Protein AF-A0A1Q7XWY3-F1 (afdb_monomer_lite)

Foldseek 3Di:
DPPPPPPDPDPVVVVVQVVCCVVPNHPVPDDPVNVCVVCVVVVHHPLVVLVVVLVVLVVVQVVCVVVVHDRDPVSVVSNLQSPHPDPDDPVVVVVVVVVVVVVVVVVVVVVVVVVVVVPPPDPDPPVPVVPDPPDDPVVSVVVVVVSVVVVVVVVVPDDPPDD

pLDDT: mean 71.67, std 12.99, range [35.84, 89.81]

Secondary structure (DSSP, 8-state):
---SSSS-S-HHHHHHHHHHHHHH--TTS--HHHHHHHHHHTT--HHHHHHHHHHHHHHHHHHHHHTTPPPPHHHHHHHHHS-TT--S-HHHHHHHHHHHHHHHHHHHHHHHHHHHHHHSPP-----TTTT-TTS-HHHHHHHHHHHHHHHHHHHHSS-----

Sequence (163 aa):
MSEQKEKDLFPQNARLAQLSDSLYGSPSQLDAGEARELLRRAGIDPEDVKARLYRKFDALAKEYAAAGRPVPALLKQALSDLRPGVPGSPKERALVREARAVIRSVIDHAQRIQERLARLPRVTLATAYRNKKELSERDKKLLDDLAEDLLKRNNRSRPKDGR

Structure (mmCIF, N/CA/C/O backbone):
data_AF-A0A1Q7XWY3-F1
#
_entry.id   AF-A0A1Q7XWY3-F1
#
loop_
_atom_site.group_PDB
_atom_site.id
_atom_site.type_symbol
_atom_site.label_atom_id
_atom_site.label_alt_id
_atom_site.label_comp_id
_atom_site.label_asym_id
_atom_site.label_entity_id
_atom_site.label_seq_id
_atom_site.pdbx_PDB_ins_code
_atom_site.Cartn_x
_atom_site.Cartn_y
_atom_site.Cartn_z
_atom_site.occupancy
_atom_site.B_iso_or_equiv
_atom_site.auth_seq_id
_atom_site.auth_comp_id
_atom_site.auth_asym_id
_atom_site.auth_atom_id
_atom_site.pdbx_PDB_model_num
ATOM 1 N N . MET A 1 1 ? 4.659 30.265 -24.670 1.00 36.62 1 MET A N 1
ATOM 2 C CA . MET A 1 1 ? 3.526 29.921 -25.557 1.00 36.62 1 MET A CA 1
ATOM 3 C C . MET A 1 1 ? 3.856 28.632 -26.311 1.00 36.62 1 MET A C 1
ATOM 5 O O . MET A 1 1 ? 4.185 28.710 -27.486 1.00 36.62 1 MET A O 1
ATOM 9 N N . SER A 1 2 ? 3.841 27.462 -25.651 1.00 41.50 2 SER A N 1
ATOM 10 C CA . SER A 1 2 ? 4.256 26.198 -26.306 1.00 41.50 2 SER A CA 1
ATOM 11 C C . SER A 1 2 ? 3.538 24.928 -25.815 1.00 41.50 2 SER A C 1
ATOM 13 O O . SER A 1 2 ? 4.015 23.835 -26.088 1.00 41.50 2 SER A O 1
ATOM 15 N N . GLU A 1 3 ? 2.395 25.021 -25.128 1.00 43.06 3 GLU A N 1
ATOM 16 C CA . GLU A 1 3 ? 1.723 23.839 -24.539 1.00 43.06 3 GLU A CA 1
ATOM 17 C C . GLU A 1 3 ? 0.656 23.178 -25.434 1.00 43.06 3 GLU A C 1
ATOM 19 O O . GLU A 1 3 ? 0.007 22.219 -25.029 1.00 43.06 3 GLU A O 1
ATOM 24 N N . GLN A 1 4 ? 0.453 23.648 -26.666 1.00 41.84 4 GLN A N 1
ATOM 25 C CA . GLN A 1 4 ? -0.673 23.194 -27.500 1.00 41.84 4 GLN A CA 1
ATOM 26 C C . GLN A 1 4 ? -0.338 22.136 -28.561 1.00 41.84 4 GLN A C 1
ATOM 28 O O . GLN A 1 4 ? -1.233 21.741 -29.300 1.00 41.84 4 GLN A O 1
ATOM 33 N N . LYS A 1 5 ? 0.904 21.645 -28.665 1.00 40.91 5 LYS A N 1
ATOM 34 C CA . LYS A 1 5 ? 1.301 20.777 -29.795 1.00 40.91 5 LYS A CA 1
ATOM 35 C C . LYS A 1 5 ? 1.338 19.266 -29.543 1.00 40.91 5 LYS A C 1
ATOM 37 O O . LYS A 1 5 ? 1.639 18.537 -30.477 1.00 40.91 5 LYS A O 1
ATOM 42 N N . GLU A 1 6 ? 0.990 18.775 -28.355 1.00 46.09 6 GLU A N 1
ATOM 43 C CA . GLU A 1 6 ? 1.156 17.342 -28.031 1.00 46.09 6 GLU A CA 1
ATOM 44 C C . GLU A 1 6 ? -0.152 16.535 -27.914 1.00 46.09 6 GLU A C 1
ATOM 46 O O . GLU A 1 6 ? -0.120 15.369 -27.530 1.00 46.09 6 GLU A O 1
ATOM 51 N N . LYS A 1 7 ? -1.320 17.118 -28.234 1.00 45.56 7 LYS A N 1
ATOM 52 C CA . LYS A 1 7 ? -2.619 16.476 -27.941 1.00 45.56 7 LYS A CA 1
ATOM 53 C C . LYS A 1 7 ? -3.251 15.618 -29.040 1.00 45.56 7 LYS A C 1
ATOM 55 O O . LYS A 1 7 ? -4.143 14.845 -28.712 1.00 45.56 7 LYS A O 1
ATOM 60 N N . ASP A 1 8 ? -2.767 15.639 -30.277 1.00 49.06 8 ASP A N 1
ATOM 61 C CA . ASP A 1 8 ? -3.474 14.970 -31.382 1.00 49.06 8 ASP A CA 1
ATOM 62 C C . ASP A 1 8 ? -2.652 13.872 -32.055 1.00 49.06 8 ASP A C 1
ATOM 64 O O . ASP A 1 8 ? -2.354 13.938 -33.244 1.00 49.06 8 ASP A O 1
ATOM 68 N N . LEU A 1 9 ? -2.291 12.824 -31.309 1.00 48.19 9 LEU A N 1
ATOM 69 C CA . LEU A 1 9 ? -1.686 11.642 -31.935 1.00 48.19 9 LEU A CA 1
ATOM 70 C C . LEU A 1 9 ? -2.717 10.603 -32.400 1.00 48.19 9 LEU A C 1
ATOM 72 O O . LEU A 1 9 ? -2.411 9.862 -33.326 1.00 48.19 9 LEU A O 1
ATOM 76 N N . PHE A 1 10 ? -3.950 10.571 -31.864 1.00 50.19 10 PHE A N 1
ATOM 77 C CA . PHE A 1 10 ? -4.977 9.605 -32.298 1.00 50.19 10 PHE A CA 1
ATOM 78 C C . PHE A 1 10 ? -6.419 10.110 -32.057 1.00 50.19 10 PHE A C 1
ATOM 80 O O . PHE A 1 10 ? -6.933 9.980 -30.943 1.00 50.19 10 PHE A O 1
ATOM 87 N N . PRO A 1 11 ? -7.138 10.615 -33.080 1.00 57.06 11 PRO A N 1
ATOM 88 C CA . PRO A 1 11 ? -8.490 11.173 -32.914 1.00 57.06 11 PRO A CA 1
ATOM 89 C C . PRO A 1 11 ? -9.542 10.138 -32.470 1.00 57.06 11 PRO A C 1
ATOM 91 O O . PRO A 1 11 ? -10.566 10.491 -31.886 1.00 57.06 11 PRO A O 1
ATOM 94 N N . GLN A 1 12 ? -9.286 8.844 -32.691 1.00 56.19 12 GLN A N 1
ATOM 95 C CA . GLN A 1 12 ? -10.142 7.753 -32.206 1.00 56.19 12 GLN A CA 1
ATOM 96 C C . GLN A 1 12 ? -10.062 7.582 -30.679 1.00 5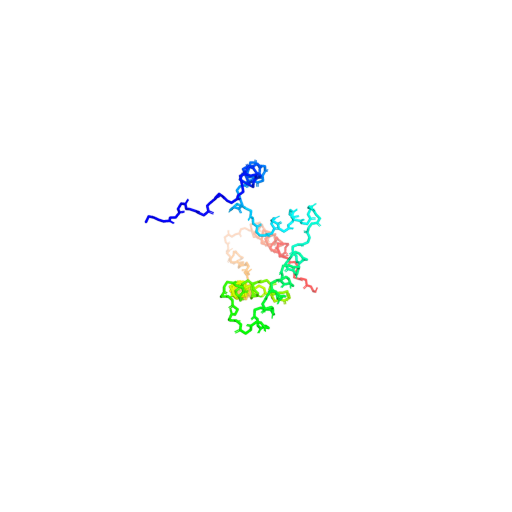6.19 12 GLN A C 1
ATOM 98 O O . GLN A 1 12 ? -11.069 7.280 -30.040 1.00 56.19 12 GLN A O 1
ATOM 103 N N . ASN A 1 13 ? -8.899 7.860 -30.082 1.00 57.94 13 ASN A N 1
ATOM 104 C CA . ASN A 1 13 ? -8.688 7.742 -28.638 1.00 57.94 13 ASN A CA 1
ATOM 105 C C . ASN A 1 13 ? -9.366 8.886 -27.879 1.00 57.94 13 ASN A C 1
ATOM 107 O O . ASN A 1 13 ? -9.865 8.670 -26.781 1.00 57.94 13 ASN A O 1
ATOM 111 N N . ALA A 1 14 ? -9.448 10.076 -28.481 1.00 62.34 14 ALA A N 1
ATOM 112 C CA . ALA A 1 14 ? -10.173 11.208 -27.908 1.00 62.34 14 ALA A CA 1
ATOM 113 C C . ALA A 1 14 ? -11.683 10.931 -27.808 1.00 62.34 14 ALA A C 1
ATOM 115 O O . ALA A 1 14 ? -12.308 11.248 -26.799 1.00 62.34 14 ALA A O 1
ATOM 116 N N . ARG A 1 15 ? -12.264 10.273 -28.822 1.00 63.47 15 ARG A N 1
ATOM 117 C CA . ARG A 1 15 ? -13.671 9.838 -28.802 1.00 63.47 15 ARG A CA 1
ATOM 118 C C . ARG A 1 15 ? -13.928 8.756 -27.758 1.00 63.47 15 ARG A C 1
ATOM 120 O O . ARG A 1 15 ? -14.929 8.823 -27.053 1.00 63.47 15 ARG A O 1
ATOM 127 N N . LEU A 1 16 ? -13.027 7.780 -27.648 1.00 65.31 16 LEU A N 1
ATOM 128 C CA . LEU A 1 16 ? -13.111 6.744 -26.617 1.00 65.31 16 LEU A CA 1
ATOM 129 C C . LEU A 1 16 ? -12.977 7.333 -25.209 1.00 65.31 16 LEU A C 1
ATOM 131 O O . LEU A 1 16 ? -13.749 6.948 -24.341 1.00 65.31 16 LEU A O 1
ATOM 135 N N . ALA A 1 17 ? -12.079 8.301 -25.010 1.00 63.97 17 ALA A N 1
ATOM 136 C CA . ALA A 1 17 ? -11.926 9.013 -23.743 1.00 63.97 17 ALA A CA 1
ATOM 137 C C . ALA A 1 17 ? -13.191 9.806 -23.371 1.00 63.97 17 ALA A C 1
ATOM 139 O O . ALA A 1 17 ? -13.676 9.707 -22.254 1.00 63.97 17 ALA A O 1
ATOM 140 N N . GLN A 1 18 ? -13.800 10.523 -24.321 1.00 68.44 18 GLN A N 1
ATOM 141 C CA . GLN A 1 18 ? -15.057 11.245 -24.075 1.00 68.44 18 GLN A CA 1
ATOM 142 C C . GLN A 1 18 ? -16.236 10.314 -23.752 1.00 68.44 18 GLN A C 1
ATOM 144 O O . GLN A 1 18 ? -17.098 10.660 -22.945 1.00 68.44 18 GLN A O 1
ATOM 149 N N . LEU A 1 19 ? -16.290 9.138 -24.382 1.00 69.31 19 LEU A N 1
ATOM 150 C CA . LEU A 1 19 ? -17.306 8.124 -24.094 1.00 69.31 19 LEU A CA 1
ATOM 151 C C . LEU A 1 19 ? -17.051 7.418 -22.759 1.00 69.31 19 LEU A C 1
ATOM 153 O O . LEU A 1 19 ? -18.003 7.104 -22.053 1.00 69.31 19 LEU A O 1
ATOM 157 N N . SER A 1 20 ? -15.793 7.177 -22.386 1.00 64.75 20 SER A N 1
ATOM 158 C CA . SER A 1 20 ? -15.478 6.633 -21.065 1.00 64.75 20 SER A CA 1
ATOM 159 C C . SER A 1 20 ? -15.781 7.641 -19.964 1.00 64.75 20 SER A C 1
ATOM 161 O O . SER A 1 20 ? -16.352 7.257 -18.949 1.00 64.75 20 SER A O 1
ATOM 163 N N . ASP A 1 21 ? -15.476 8.921 -20.189 1.00 66.19 21 ASP A N 1
ATOM 164 C CA . ASP A 1 21 ? -15.718 9.996 -19.224 1.00 66.19 21 ASP A CA 1
ATOM 165 C C . ASP A 1 21 ? -17.215 10.181 -18.946 1.00 66.19 21 ASP A C 1
ATOM 167 O O . ASP A 1 21 ? -17.607 10.465 -17.815 1.00 66.19 21 ASP A O 1
ATOM 171 N N . SER A 1 22 ? -18.072 9.986 -19.954 1.00 67.31 22 SER A N 1
ATOM 172 C CA . SER A 1 22 ? -19.526 10.075 -19.784 1.00 67.31 22 SER A CA 1
ATOM 173 C C . SER A 1 22 ? -20.143 8.850 -19.099 1.00 67.31 22 SER A C 1
ATOM 175 O O . SER A 1 22 ? -21.171 8.985 -18.439 1.00 67.31 22 SER A O 1
ATOM 177 N N . LEU A 1 23 ? -19.526 7.670 -19.231 1.00 64.50 23 LEU A N 1
ATOM 178 C CA . LEU A 1 23 ? -20.028 6.412 -18.664 1.00 64.50 23 LEU A CA 1
ATOM 179 C C . LEU A 1 23 ? -19.507 6.125 -17.252 1.00 64.50 23 LEU A C 1
ATOM 181 O O . LEU A 1 23 ? -20.240 5.574 -16.432 1.00 64.50 23 LEU A O 1
ATOM 185 N N . TYR A 1 24 ? -18.251 6.472 -16.975 1.00 63.00 24 TYR A N 1
ATOM 186 C CA . TYR A 1 24 ? -17.551 6.115 -15.738 1.00 63.00 24 TYR A CA 1
ATOM 187 C C . TYR A 1 24 ? -17.138 7.334 -14.901 1.00 63.00 24 TYR A C 1
ATOM 189 O O . TYR A 1 24 ? -16.627 7.164 -13.796 1.00 63.00 24 TYR A O 1
ATOM 197 N N . GLY A 1 25 ? -17.391 8.551 -15.396 1.00 64.44 25 GLY A N 1
ATOM 198 C CA . GLY A 1 25 ? -16.924 9.793 -14.786 1.00 64.44 25 GLY A CA 1
ATOM 199 C C . GLY A 1 25 ? -15.488 10.140 -15.183 1.00 64.44 25 GLY A C 1
ATOM 200 O O . GLY A 1 25 ? -14.791 9.367 -15.839 1.00 64.44 25 GLY A O 1
ATOM 201 N N . SER A 1 26 ? -15.034 11.331 -14.783 1.00 61.03 26 SER A N 1
ATOM 202 C CA . SER A 1 26 ? -13.665 11.778 -15.068 1.00 61.03 26 SER A CA 1
ATOM 203 C C . SER A 1 26 ? -12.651 10.861 -14.363 1.00 61.03 26 SER A C 1
ATOM 205 O O . SER A 1 26 ? -12.825 10.590 -13.173 1.00 61.03 26 SER A O 1
ATOM 207 N N . PRO A 1 27 ? -11.533 10.461 -15.003 1.00 60.75 27 PRO A N 1
ATOM 208 C CA . PRO A 1 27 ? -10.475 9.659 -14.380 1.00 60.75 27 PRO A CA 1
ATOM 209 C C . PRO A 1 27 ? -9.895 10.279 -13.103 1.00 60.75 27 PRO A C 1
ATOM 211 O O . PRO A 1 27 ? -9.295 9.583 -12.292 1.00 60.75 27 PRO A O 1
ATOM 214 N N . SER A 1 28 ? -10.073 11.591 -12.914 1.00 58.88 28 SER A N 1
ATOM 215 C CA . SER A 1 28 ? -9.683 12.315 -11.700 1.00 58.88 28 SER A CA 1
ATOM 216 C C . SER A 1 28 ? -10.600 12.080 -10.493 1.00 58.88 28 SER A C 1
ATOM 218 O O . SER A 1 28 ? -10.266 12.529 -9.399 1.00 58.88 28 SER A O 1
ATOM 220 N N . GLN A 1 29 ? -11.742 11.414 -10.679 1.00 62.97 29 GLN A N 1
ATOM 221 C CA . GLN A 1 29 ? -12.719 11.093 -9.632 1.00 62.97 29 GLN A CA 1
ATOM 222 C C . GLN A 1 29 ? -12.673 9.622 -9.196 1.00 62.97 29 GLN A C 1
ATOM 224 O O . GLN A 1 29 ? -13.285 9.284 -8.189 1.00 62.97 29 GLN A O 1
ATOM 229 N N . LEU A 1 30 ? -11.946 8.766 -9.922 1.00 61.69 30 LEU A N 1
ATOM 230 C CA . LEU A 1 30 ? -11.792 7.349 -9.600 1.00 61.69 30 LEU A CA 1
ATOM 231 C C . LEU A 1 30 ? -10.668 7.149 -8.583 1.00 61.69 30 LEU A C 1
ATOM 233 O O . LEU A 1 30 ? -9.509 7.484 -8.846 1.00 61.69 30 LEU A O 1
ATOM 237 N N . ASP A 1 31 ? -10.998 6.557 -7.436 1.00 70.25 31 ASP A N 1
ATOM 238 C CA . ASP A 1 31 ? -9.979 6.143 -6.473 1.00 70.25 31 ASP A CA 1
ATOM 239 C C . ASP A 1 31 ? -9.153 4.969 -7.033 1.00 70.25 31 ASP A C 1
ATOM 241 O O . ASP A 1 31 ? -9.628 4.132 -7.809 1.00 70.25 31 ASP A O 1
ATOM 245 N N . ALA A 1 32 ? -7.890 4.864 -6.616 1.00 66.31 32 ALA A N 1
ATOM 246 C CA . ALA A 1 32 ? -6.987 3.798 -7.043 1.00 66.31 32 ALA A CA 1
ATOM 247 C C . ALA A 1 32 ? -7.523 2.400 -6.677 1.00 66.31 32 ALA A C 1
ATOM 249 O O . ALA A 1 32 ? -7.206 1.419 -7.356 1.00 66.31 32 ALA A O 1
ATOM 250 N N . GLY A 1 33 ? -8.331 2.296 -5.616 1.00 67.44 33 GLY A N 1
ATOM 251 C CA . GLY A 1 33 ? -9.052 1.075 -5.255 1.00 67.44 33 GLY A CA 1
ATOM 252 C C . GLY A 1 33 ? -10.148 0.714 -6.260 1.00 67.44 33 GLY A C 1
ATOM 253 O O . GLY A 1 33 ? -10.182 -0.415 -6.752 1.00 67.44 33 GLY A O 1
ATOM 254 N N . GLU A 1 34 ? -10.988 1.681 -6.624 1.00 71.88 34 GLU A N 1
ATOM 255 C CA . GLU A 1 34 ? -12.098 1.504 -7.568 1.00 71.88 34 GLU A CA 1
ATOM 256 C C . GLU A 1 34 ? -11.594 1.166 -8.972 1.00 71.88 34 GLU A C 1
ATOM 258 O O . GLU A 1 34 ? -12.084 0.232 -9.607 1.00 71.88 34 GLU A O 1
ATOM 263 N N . ALA A 1 35 ? -10.539 1.843 -9.430 1.00 70.06 35 ALA A N 1
ATOM 264 C CA . ALA A 1 35 ? -9.907 1.553 -10.712 1.00 70.06 35 ALA A CA 1
ATOM 265 C C . ALA A 1 35 ? -9.365 0.113 -10.776 1.00 70.06 35 ALA A C 1
ATOM 267 O O . ALA A 1 35 ? -9.526 -0.575 -11.786 1.00 70.06 35 ALA A O 1
ATOM 268 N N . ARG A 1 36 ? -8.761 -0.384 -9.686 1.00 73.69 36 ARG A N 1
ATOM 269 C CA . ARG A 1 36 ? -8.294 -1.779 -9.606 1.00 73.69 36 ARG A CA 1
ATOM 270 C C . ARG A 1 36 ? -9.453 -2.767 -9.650 1.00 73.69 36 ARG A C 1
ATOM 272 O O . ARG A 1 36 ? -9.327 -3.801 -10.303 1.00 73.69 36 ARG A O 1
ATOM 279 N N . GLU A 1 37 ? -10.566 -2.472 -8.984 1.00 76.19 37 GLU A N 1
ATOM 280 C CA . GLU A 1 37 ? -11.757 -3.319 -9.058 1.00 76.19 37 GLU A CA 1
ATOM 281 C C . GLU A 1 37 ? -12.369 -3.343 -10.456 1.00 76.19 37 GLU A C 1
ATOM 283 O O . GLU A 1 37 ? -12.699 -4.421 -10.946 1.00 76.19 37 GLU A O 1
ATOM 288 N N . LEU A 1 38 ? -12.489 -2.193 -11.119 1.00 78.50 38 LEU A N 1
ATOM 289 C CA . LEU A 1 38 ? -13.019 -2.110 -12.479 1.00 78.50 38 LEU A CA 1
ATOM 290 C C . LEU A 1 38 ? -12.149 -2.886 -13.473 1.00 78.50 38 LEU A C 1
ATOM 292 O O . LEU A 1 38 ? -12.678 -3.639 -14.289 1.00 78.50 38 LEU A O 1
ATOM 296 N N . LEU A 1 39 ? -10.822 -2.780 -13.355 1.00 78.12 39 LEU A N 1
ATOM 297 C CA . LEU A 1 39 ? -9.890 -3.557 -14.174 1.00 78.12 39 LEU A CA 1
ATOM 298 C C . LEU A 1 39 ? -10.047 -5.063 -13.935 1.00 78.12 39 LEU A C 1
ATOM 300 O O . LEU A 1 39 ? -10.159 -5.820 -14.898 1.00 78.12 39 LEU A O 1
ATOM 304 N N . ARG A 1 40 ? -10.169 -5.500 -12.674 1.00 79.12 40 ARG A N 1
ATOM 305 C CA . ARG A 1 40 ? -10.428 -6.915 -12.363 1.00 79.12 40 ARG A CA 1
ATOM 306 C C . ARG A 1 40 ? -11.780 -7.394 -12.884 1.00 79.12 40 ARG A C 1
ATOM 308 O O . ARG A 1 40 ? -11.858 -8.502 -13.404 1.00 79.12 40 ARG A O 1
ATOM 315 N N . ARG A 1 41 ? -12.836 -6.578 -12.782 1.00 80.38 41 ARG A N 1
ATOM 316 C CA . ARG A 1 41 ? -14.167 -6.891 -13.341 1.00 80.38 41 ARG A CA 1
ATOM 317 C C . ARG A 1 41 ? -14.125 -7.019 -14.864 1.00 80.38 41 ARG A C 1
ATOM 319 O O . ARG A 1 41 ? -14.856 -7.830 -15.419 1.00 80.38 41 ARG A O 1
ATOM 326 N N . ALA A 1 42 ? -13.237 -6.277 -15.522 1.00 78.81 42 ALA A N 1
ATOM 327 C CA . ALA A 1 42 ? -12.945 -6.407 -16.947 1.00 78.81 42 ALA A CA 1
ATOM 328 C C . ALA A 1 42 ? -11.991 -7.577 -17.285 1.00 78.81 42 ALA A C 1
ATOM 330 O O . ALA A 1 42 ? -11.617 -7.741 -18.445 1.00 78.81 42 ALA A O 1
ATOM 331 N N . GLY A 1 43 ? -11.582 -8.388 -16.301 1.00 79.75 43 GLY A N 1
ATOM 332 C CA . GLY A 1 43 ? -10.669 -9.522 -16.486 1.00 79.75 43 GLY A CA 1
ATOM 333 C C . GLY A 1 43 ? -9.199 -9.132 -16.667 1.00 79.75 43 GLY A C 1
ATOM 334 O O . GLY A 1 43 ? -8.394 -9.959 -17.089 1.00 79.75 43 GLY A O 1
ATOM 335 N N . ILE A 1 44 ? -8.835 -7.884 -16.370 1.00 79.25 44 ILE A N 1
ATOM 336 C CA . ILE A 1 44 ? -7.470 -7.370 -16.483 1.00 79.25 44 ILE A CA 1
ATOM 337 C C . ILE A 1 44 ? -6.849 -7.342 -15.087 1.00 79.25 44 ILE A C 1
ATOM 339 O O . ILE A 1 44 ? -7.280 -6.568 -14.232 1.00 79.25 44 ILE A O 1
ATOM 343 N N . ASP A 1 45 ? -5.808 -8.144 -14.859 1.00 78.94 45 ASP A N 1
ATOM 344 C CA . ASP A 1 45 ? -4.993 -8.021 -13.650 1.00 78.94 45 ASP A CA 1
ATOM 345 C C . ASP A 1 45 ? -3.996 -6.851 -13.810 1.00 78.94 45 ASP A C 1
ATOM 347 O O . ASP A 1 45 ? -3.122 -6.892 -14.688 1.00 78.94 45 ASP A O 1
ATOM 351 N N . PRO A 1 46 ? -4.103 -5.785 -12.993 1.00 75.31 46 PRO A N 1
ATOM 352 C CA . PRO A 1 46 ? -3.191 -4.647 -13.057 1.00 75.31 46 PRO A CA 1
ATOM 353 C C . PRO A 1 46 ? -1.723 -5.036 -12.839 1.00 75.31 46 PRO A C 1
ATOM 355 O O . PRO A 1 46 ? -0.834 -4.427 -13.440 1.00 75.31 46 PRO A O 1
ATOM 358 N N . GLU A 1 47 ? -1.454 -6.044 -12.005 1.00 79.06 47 GLU A N 1
ATOM 359 C CA . GLU A 1 47 ? -0.086 -6.487 -11.722 1.00 79.06 47 GLU A CA 1
ATOM 360 C C . GLU A 1 47 ? 0.517 -7.236 -12.915 1.00 79.06 47 GLU A C 1
ATOM 362 O O . GLU A 1 47 ? 1.689 -7.029 -13.243 1.00 79.06 47 GLU A O 1
ATOM 367 N N . ASP A 1 48 ? -0.287 -8.006 -13.650 1.00 80.00 48 ASP A N 1
ATOM 368 C CA . ASP A 1 48 ? 0.155 -8.656 -14.887 1.00 80.00 48 ASP A CA 1
ATOM 369 C C . ASP A 1 48 ? 0.472 -7.634 -15.980 1.00 80.00 48 ASP A C 1
ATOM 371 O O . ASP A 1 48 ? 1.489 -7.744 -16.675 1.00 80.00 48 ASP A O 1
ATOM 375 N N . VAL A 1 49 ? -0.359 -6.598 -16.127 1.00 80.62 49 VAL A N 1
ATOM 376 C CA . VAL A 1 49 ? -0.099 -5.503 -17.074 1.00 80.62 49 VAL A CA 1
ATOM 377 C C . VAL A 1 49 ? 1.194 -4.778 -16.706 1.00 80.62 49 VAL A C 1
ATOM 379 O O . VAL A 1 49 ? 2.045 -4.555 -17.576 1.00 80.62 49 VAL A O 1
ATOM 382 N N . LYS A 1 50 ? 1.386 -4.475 -15.418 1.00 81.88 50 LYS A N 1
ATOM 383 C CA . LYS A 1 50 ? 2.607 -3.854 -14.895 1.00 81.88 50 LYS A CA 1
ATOM 384 C C . LYS A 1 50 ? 3.839 -4.718 -15.173 1.00 81.88 50 LYS A C 1
ATOM 386 O O . LYS A 1 50 ? 4.832 -4.216 -15.702 1.00 81.88 50 LYS A O 1
ATOM 391 N N . ALA A 1 51 ? 3.764 -6.022 -14.911 1.00 79.94 51 ALA A N 1
ATOM 392 C CA . ALA A 1 51 ? 4.850 -6.963 -15.168 1.00 79.94 51 ALA A CA 1
ATOM 393 C C . ALA A 1 51 ? 5.182 -7.081 -16.665 1.00 79.94 51 ALA A C 1
ATOM 395 O O . ALA A 1 51 ? 6.358 -7.112 -17.043 1.00 79.94 51 ALA A O 1
ATOM 396 N N . ARG A 1 52 ? 4.170 -7.108 -17.544 1.00 82.25 52 ARG A N 1
ATOM 397 C CA . ARG A 1 52 ? 4.374 -7.138 -19.003 1.00 82.25 52 ARG A CA 1
ATOM 398 C C . ARG A 1 52 ? 5.034 -5.860 -19.513 1.00 82.25 52 ARG A C 1
ATOM 400 O O . ARG A 1 52 ? 5.943 -5.947 -20.338 1.00 82.25 52 ARG A O 1
ATOM 407 N N . LEU A 1 53 ? 4.602 -4.696 -19.030 1.00 83.75 53 LEU A N 1
ATOM 408 C CA . LEU A 1 53 ? 5.210 -3.410 -19.384 1.00 83.75 53 LEU A CA 1
ATOM 409 C C . LEU A 1 53 ? 6.656 -3.323 -18.895 1.00 83.75 53 LEU A C 1
ATOM 411 O O . LEU A 1 53 ? 7.538 -2.965 -19.672 1.00 83.75 53 LEU A O 1
ATOM 415 N N . TYR A 1 54 ? 6.916 -3.739 -17.655 1.00 85.31 54 TYR A N 1
ATOM 416 C CA . TYR A 1 54 ? 8.265 -3.794 -17.100 1.00 85.31 54 TYR A CA 1
ATOM 417 C C . TYR A 1 54 ? 9.210 -4.638 -17.966 1.00 85.31 54 TYR A C 1
ATOM 419 O O . TYR A 1 54 ? 10.284 -4.168 -18.327 1.00 85.31 54 TYR A O 1
ATOM 427 N N . ARG A 1 55 ? 8.796 -5.846 -18.382 1.00 85.38 55 ARG A N 1
ATOM 428 C CA . ARG A 1 55 ? 9.609 -6.716 -19.256 1.00 85.38 55 ARG A CA 1
ATOM 429 C C . ARG A 1 55 ? 9.948 -6.057 -20.595 1.00 85.38 55 ARG A C 1
ATOM 431 O O . ARG A 1 55 ? 11.069 -6.196 -21.071 1.00 85.38 55 ARG A O 1
ATOM 438 N N . LYS A 1 56 ? 8.995 -5.337 -21.197 1.00 86.81 56 LYS A N 1
ATOM 439 C CA . LYS A 1 56 ? 9.222 -4.615 -22.459 1.00 86.81 56 LYS A CA 1
ATOM 440 C C . LYS A 1 56 ? 10.219 -3.472 -22.284 1.00 86.81 56 LYS A C 1
ATOM 442 O O . LYS A 1 56 ? 11.132 -3.333 -23.090 1.00 86.81 56 LYS A O 1
ATOM 447 N N . PHE A 1 57 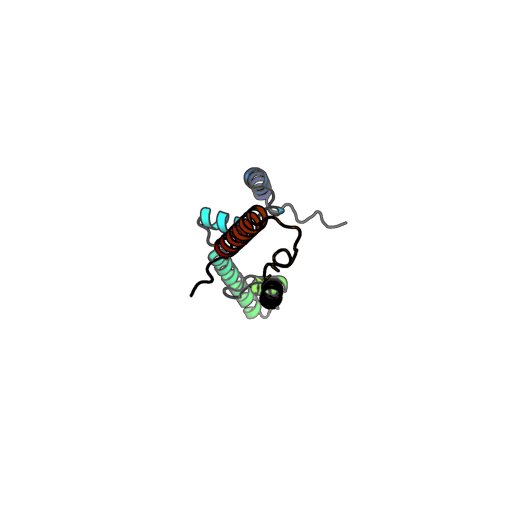? 10.065 -2.675 -21.229 1.00 87.62 57 PHE A N 1
ATOM 448 C CA . PHE A 1 57 ? 10.990 -1.578 -20.948 1.00 87.62 57 PHE A CA 1
ATOM 449 C C . PHE A 1 57 ? 12.383 -2.068 -20.552 1.00 87.62 57 PHE A C 1
ATOM 451 O O . PHE A 1 57 ? 13.370 -1.432 -20.911 1.00 87.62 57 PHE A O 1
ATOM 458 N N . ASP A 1 58 ? 12.477 -3.210 -19.872 1.00 86.44 58 ASP A N 1
ATOM 459 C CA . ASP A 1 58 ? 13.753 -3.829 -19.514 1.00 86.44 58 ASP A CA 1
ATOM 460 C C . ASP A 1 58 ? 14.487 -4.343 -20.760 1.00 86.44 58 ASP A C 1
ATOM 462 O O . ASP A 1 58 ? 15.687 -4.119 -20.907 1.00 86.44 58 ASP A O 1
ATOM 466 N N . ALA A 1 59 ? 13.762 -4.950 -21.706 1.00 88.38 59 ALA A N 1
ATOM 467 C CA . ALA A 1 59 ? 14.317 -5.346 -22.999 1.00 88.38 59 ALA A CA 1
ATO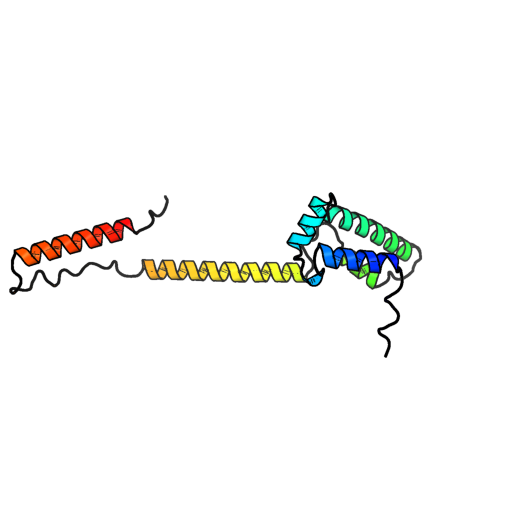M 468 C C . ALA A 1 59 ? 14.857 -4.136 -23.779 1.00 88.38 59 ALA A C 1
ATOM 470 O O . ALA A 1 59 ? 16.009 -4.151 -24.206 1.00 88.38 59 ALA A O 1
ATOM 471 N N . LEU A 1 60 ? 14.083 -3.049 -23.864 1.00 87.50 60 LEU A N 1
ATOM 472 C CA . LEU A 1 60 ? 14.537 -1.811 -24.504 1.00 87.50 60 LEU A CA 1
ATOM 473 C C . LEU A 1 60 ? 15.772 -1.232 -23.804 1.00 87.50 60 LEU A C 1
ATOM 475 O O . LEU A 1 60 ? 16.741 -0.862 -24.457 1.00 87.50 60 LEU A O 1
ATOM 479 N N . ALA A 1 61 ? 15.790 -1.182 -22.471 1.00 87.19 61 ALA A N 1
ATOM 480 C CA . ALA A 1 61 ? 16.948 -0.678 -21.735 1.00 87.19 61 ALA A CA 1
ATOM 481 C C . ALA A 1 61 ? 18.209 -1.524 -21.984 1.00 87.19 61 ALA A C 1
ATOM 483 O O . ALA A 1 61 ? 19.304 -0.967 -22.095 1.00 87.19 61 ALA A O 1
ATOM 484 N N . LYS A 1 62 ? 18.056 -2.846 -22.131 1.00 88.31 62 LYS A N 1
ATOM 485 C CA . LYS A 1 62 ? 19.139 -3.755 -22.529 1.00 88.31 62 LYS A CA 1
ATOM 486 C C . LYS A 1 62 ? 19.619 -3.499 -23.955 1.00 88.31 62 LYS A C 1
ATOM 488 O O . LYS A 1 62 ? 20.823 -3.531 -24.174 1.00 88.31 62 LYS A O 1
ATOM 493 N N . GLU A 1 63 ? 18.730 -3.186 -24.895 1.00 89.81 63 GLU A N 1
ATOM 494 C CA . GLU A 1 63 ? 19.111 -2.794 -26.261 1.00 89.81 63 GLU A CA 1
ATOM 495 C C . GLU A 1 63 ? 19.933 -1.497 -26.272 1.00 89.81 63 GLU A C 1
ATOM 497 O O . GLU A 1 63 ? 20.973 -1.432 -26.927 1.00 89.81 63 GLU A O 1
ATOM 502 N N . TYR A 1 64 ? 19.536 -0.485 -25.491 1.00 87.94 64 TYR A N 1
ATOM 503 C CA . TYR A 1 64 ? 20.322 0.747 -25.337 1.00 87.94 64 TYR A CA 1
ATOM 504 C C . TYR A 1 64 ? 21.708 0.470 -24.743 1.00 87.94 64 TYR A C 1
ATOM 506 O O . TYR A 1 64 ? 22.705 0.988 -25.250 1.00 87.94 64 TYR A O 1
ATOM 514 N N . ALA A 1 65 ? 21.777 -0.375 -23.710 1.00 84.06 65 ALA A N 1
ATOM 515 C CA . ALA A 1 65 ? 23.037 -0.771 -23.090 1.00 84.06 65 ALA A CA 1
ATOM 516 C C . ALA A 1 65 ? 23.937 -1.558 -24.059 1.00 84.06 65 ALA A C 1
ATOM 518 O O . ALA A 1 65 ? 25.131 -1.280 -24.141 1.00 84.06 65 ALA A O 1
ATOM 519 N N . ALA A 1 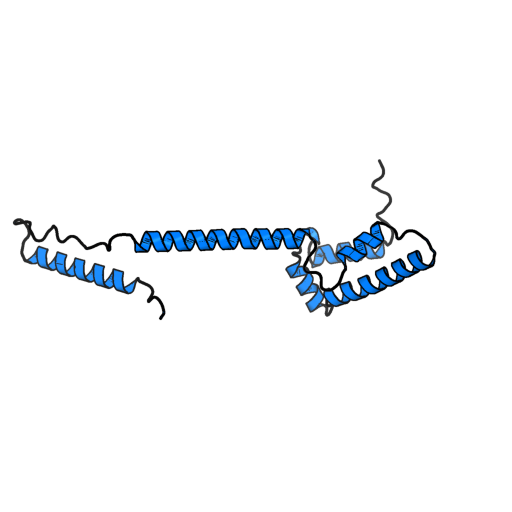66 ? 23.366 -2.485 -24.834 1.00 86.75 66 ALA A N 1
ATOM 520 C CA . ALA A 1 66 ? 24.080 -3.254 -25.853 1.00 86.75 66 ALA A CA 1
ATOM 521 C C . ALA A 1 66 ? 24.601 -2.366 -26.996 1.00 86.75 66 ALA A C 1
ATOM 523 O O . ALA A 1 66 ? 25.682 -2.605 -27.523 1.00 86.75 66 ALA A O 1
ATOM 524 N N . ALA A 1 67 ? 23.873 -1.300 -27.335 1.00 88.06 67 ALA A N 1
ATOM 525 C CA . ALA A 1 67 ? 24.291 -0.303 -28.317 1.00 88.06 67 ALA A CA 1
ATOM 526 C C . ALA A 1 67 ? 25.324 0.711 -27.779 1.00 88.06 67 ALA A C 1
ATOM 528 O O . ALA A 1 67 ? 25.663 1.660 -28.487 1.00 88.06 67 ALA A O 1
ATOM 529 N N . GLY A 1 68 ? 25.782 0.573 -26.526 1.00 84.06 68 GLY A N 1
ATOM 530 C CA . GLY A 1 68 ? 26.697 1.521 -25.880 1.00 84.06 68 GLY A CA 1
ATOM 531 C C . GLY A 1 68 ? 26.096 2.916 -25.676 1.00 84.06 68 GLY A C 1
ATOM 532 O O . GLY A 1 68 ? 26.825 3.884 -25.461 1.00 84.06 68 GLY A O 1
ATOM 533 N N . ARG A 1 69 ? 24.766 3.046 -25.769 1.00 86.19 69 ARG A N 1
ATOM 534 C CA . ARG A 1 69 ? 24.054 4.318 -25.636 1.00 86.19 69 ARG A CA 1
ATOM 535 C C . ARG A 1 69 ? 23.555 4.497 -24.204 1.00 86.19 69 ARG A C 1
ATOM 537 O O . ARG A 1 69 ? 23.121 3.535 -23.568 1.00 86.19 69 ARG A O 1
ATOM 544 N N . PRO A 1 70 ? 23.551 5.733 -23.680 1.00 83.94 70 PRO A N 1
ATOM 545 C CA . PRO A 1 70 ? 22.958 5.995 -22.381 1.00 83.94 70 PRO A CA 1
ATOM 546 C C . PRO A 1 70 ? 21.452 5.709 -22.428 1.00 83.94 70 PRO A C 1
ATOM 548 O O . PRO A 1 70 ? 20.738 6.197 -23.304 1.00 83.94 70 PRO A O 1
ATOM 551 N N . VAL A 1 71 ? 20.966 4.928 -21.461 1.00 84.38 71 VAL A N 1
ATOM 552 C CA . VAL A 1 71 ? 19.531 4.652 -21.308 1.00 84.38 71 VAL A CA 1
ATOM 553 C C . VAL A 1 71 ? 18.798 5.971 -21.008 1.00 84.38 71 VAL A C 1
ATOM 555 O O . VAL A 1 71 ? 19.189 6.655 -20.052 1.00 84.38 71 VAL A O 1
ATOM 558 N N . PRO A 1 72 ? 17.739 6.325 -21.763 1.00 88.00 72 PRO A N 1
ATOM 559 C CA . PRO A 1 72 ? 16.973 7.552 -21.548 1.00 88.00 72 PRO A CA 1
ATOM 560 C C . PRO A 1 72 ? 16.464 7.694 -20.106 1.00 88.00 72 PRO A C 1
ATOM 562 O O .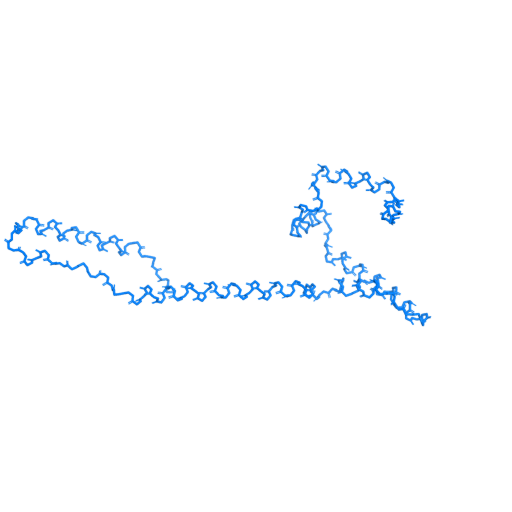 PRO A 1 72 ? 16.016 6.720 -19.498 1.00 88.00 72 PRO A O 1
ATOM 565 N N . ALA A 1 73 ? 16.487 8.914 -19.558 1.00 82.12 73 ALA A N 1
ATOM 566 C CA . ALA A 1 73 ? 16.078 9.182 -18.173 1.00 82.12 73 ALA A CA 1
ATOM 567 C C . ALA A 1 73 ? 14.626 8.756 -17.890 1.00 82.12 73 ALA A C 1
ATOM 569 O O . ALA A 1 73 ? 14.359 8.119 -16.873 1.00 82.12 73 ALA A O 1
ATOM 570 N N . LEU A 1 74 ? 13.717 9.015 -18.837 1.00 82.19 74 LEU A N 1
ATOM 571 C CA . LEU A 1 74 ? 12.314 8.596 -18.754 1.00 82.19 74 LEU A CA 1
ATOM 572 C C . LEU A 1 74 ? 12.165 7.070 -18.695 1.00 82.19 74 LEU A C 1
ATOM 574 O O . LEU A 1 74 ? 11.326 6.562 -17.959 1.00 82.19 74 LEU A O 1
ATOM 578 N N . LEU A 1 75 ? 13.014 6.329 -19.415 1.00 84.38 75 LEU A N 1
ATOM 579 C CA . LEU A 1 75 ? 12.999 4.866 -19.397 1.00 84.38 75 LEU A CA 1
ATOM 580 C C . LEU A 1 75 ? 13.520 4.319 -18.061 1.00 84.38 75 LEU A C 1
ATOM 582 O O . LEU A 1 75 ? 12.957 3.368 -17.523 1.00 84.38 75 LEU A O 1
ATOM 586 N N . LYS A 1 76 ? 14.546 4.953 -17.477 1.00 81.19 76 LYS A N 1
ATOM 587 C CA . LYS A 1 76 ? 15.026 4.610 -16.126 1.00 81.19 76 LYS A CA 1
ATOM 588 C C . LYS A 1 76 ? 13.953 4.842 -15.062 1.00 81.19 76 LYS A C 1
ATOM 590 O O . LYS A 1 76 ? 13.788 4.000 -14.183 1.00 81.19 76 LYS A O 1
ATOM 595 N N . GLN A 1 77 ? 13.223 5.952 -15.157 1.00 80.25 77 GLN A N 1
ATOM 596 C CA . GLN A 1 77 ? 12.127 6.272 -14.245 1.00 80.25 77 GLN A CA 1
ATOM 597 C C . GLN A 1 77 ? 10.952 5.296 -14.413 1.00 80.25 77 GLN A C 1
ATOM 599 O O . GLN A 1 77 ? 10.476 4.723 -13.438 1.00 80.25 77 GLN A O 1
ATOM 604 N N . ALA A 1 78 ? 10.552 4.994 -15.651 1.00 80.56 78 ALA A N 1
ATOM 605 C CA . ALA A 1 78 ? 9.518 3.994 -15.912 1.00 80.56 78 ALA A CA 1
ATOM 606 C C . ALA A 1 78 ? 9.892 2.614 -15.335 1.00 80.56 78 ALA A C 1
ATOM 608 O O . ALA A 1 78 ? 9.050 1.934 -14.751 1.00 80.56 78 ALA A O 1
ATOM 609 N N . LEU A 1 79 ? 11.164 2.211 -15.432 1.00 83.62 79 LEU A N 1
ATOM 610 C CA . LEU A 1 79 ? 11.660 0.969 -14.834 1.00 83.62 79 LEU A CA 1
ATOM 611 C C . LEU A 1 79 ? 11.664 0.983 -13.300 1.00 83.62 79 LEU A C 1
ATOM 613 O O . LEU A 1 79 ? 11.450 -0.074 -12.699 1.00 83.62 79 LEU A O 1
ATOM 617 N N . SER A 1 80 ? 11.892 2.133 -12.652 1.00 80.19 80 SER A N 1
ATOM 618 C CA . SER A 1 80 ? 11.777 2.227 -11.190 1.00 80.19 80 SER A CA 1
ATOM 619 C C . SER A 1 80 ? 10.332 2.113 -10.727 1.00 80.19 80 SER A C 1
ATOM 621 O O . SER A 1 80 ? 10.058 1.427 -9.742 1.00 80.19 80 SER A O 1
ATOM 623 N N . ASP A 1 81 ? 9.416 2.740 -11.459 1.00 78.62 81 ASP A N 1
ATOM 624 C CA . ASP A 1 81 ? 8.008 2.850 -11.077 1.00 78.62 81 ASP A CA 1
ATOM 625 C C . ASP A 1 81 ? 7.242 1.546 -11.350 1.00 78.62 81 ASP A C 1
ATOM 627 O O . ASP A 1 81 ? 6.383 1.123 -10.569 1.00 78.62 81 ASP A O 1
ATOM 631 N N . LEU A 1 82 ? 7.599 0.848 -12.432 1.00 75.69 82 LEU A N 1
ATOM 632 C CA . LEU A 1 82 ? 6.956 -0.397 -12.854 1.00 75.69 82 LEU A CA 1
ATOM 633 C C . LEU A 1 82 ? 7.583 -1.657 -12.250 1.00 75.69 82 LEU A C 1
ATOM 635 O O . LEU A 1 82 ? 7.108 -2.754 -12.537 1.00 75.69 82 LEU A O 1
ATOM 639 N N . ARG A 1 83 ? 8.615 -1.535 -11.406 1.00 74.88 83 ARG A N 1
ATOM 640 C CA . ARG A 1 83 ? 9.321 -2.692 -10.842 1.00 74.88 83 ARG A CA 1
ATOM 641 C C . ARG A 1 83 ? 8.349 -3.622 -10.086 1.00 74.88 83 ARG A C 1
ATOM 643 O O . ARG A 1 83 ? 7.742 -3.190 -9.100 1.00 74.88 83 ARG A O 1
ATOM 650 N N . PRO A 1 84 ? 8.190 -4.888 -10.516 1.00 65.75 84 PRO A N 1
ATOM 651 C CA . PRO A 1 84 ? 7.276 -5.826 -9.872 1.00 65.75 84 PRO A CA 1
ATOM 652 C C . PRO A 1 84 ? 7.798 -6.220 -8.483 1.00 65.75 84 PRO A C 1
ATOM 6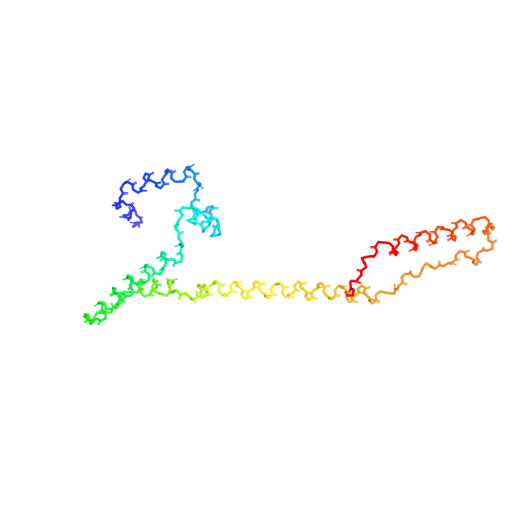54 O O . PRO A 1 84 ? 9.001 -6.403 -8.289 1.00 65.75 84 PRO A O 1
ATOM 657 N N . GLY A 1 85 ? 6.897 -6.318 -7.503 1.00 60.12 85 GLY A N 1
ATOM 658 C CA . GLY A 1 85 ? 7.218 -6.775 -6.144 1.00 60.12 85 GLY A CA 1
ATOM 659 C C . GLY A 1 85 ? 7.863 -5.742 -5.212 1.00 60.12 85 GLY A C 1
ATOM 660 O O . GLY A 1 85 ? 8.188 -6.075 -4.074 1.00 60.12 85 GLY A O 1
ATOM 661 N N . VAL A 1 86 ? 8.035 -4.487 -5.639 1.00 54.88 86 VAL A N 1
ATOM 662 C CA . VAL A 1 86 ? 8.455 -3.414 -4.728 1.00 54.88 86 VAL A CA 1
ATOM 663 C C . VAL A 1 86 ? 7.203 -2.753 -4.143 1.00 54.88 86 VAL A C 1
ATOM 665 O O . VAL A 1 86 ? 6.414 -2.194 -4.906 1.00 54.88 86 VAL A O 1
ATOM 668 N N . PRO A 1 87 ? 6.990 -2.810 -2.814 1.00 49.03 87 PRO A N 1
ATOM 669 C CA . PRO A 1 87 ? 5.802 -2.253 -2.185 1.00 49.03 87 PRO A CA 1
ATOM 670 C C . PRO A 1 87 ? 5.857 -0.737 -2.312 1.00 49.03 87 PRO A C 1
ATOM 672 O O . PRO A 1 87 ? 6.660 -0.091 -1.641 1.00 49.03 87 PRO A O 1
ATOM 675 N N . GLY A 1 88 ? 5.022 -0.218 -3.203 1.00 54.84 88 GLY A N 1
ATOM 676 C CA . GLY A 1 88 ? 4.769 1.189 -3.436 1.00 54.84 88 GLY A CA 1
ATOM 677 C C . GLY A 1 88 ? 5.969 2.048 -3.820 1.00 54.84 88 GLY A C 1
ATOM 678 O O . GLY A 1 88 ? 7.131 1.811 -3.456 1.00 54.84 88 GLY A O 1
ATOM 679 N N . SER A 1 89 ? 5.679 3.108 -4.563 1.00 60.16 89 SER A N 1
ATOM 680 C CA . SER A 1 89 ? 6.637 4.193 -4.764 1.00 60.16 89 SER A CA 1
ATOM 681 C C . SER A 1 89 ? 7.212 4.650 -3.402 1.00 60.16 89 SER A C 1
ATOM 683 O O . SER A 1 89 ? 6.570 4.471 -2.360 1.00 60.16 89 SER A O 1
ATOM 685 N N . PRO A 1 90 ? 8.414 5.251 -3.342 1.00 59.75 90 PRO A N 1
ATOM 686 C CA . PRO A 1 90 ? 8.956 5.798 -2.092 1.00 59.75 90 PRO A CA 1
ATOM 687 C C . PRO A 1 90 ? 7.953 6.686 -1.332 1.00 59.75 90 PRO A C 1
ATOM 689 O O . PRO A 1 90 ? 7.919 6.674 -0.101 1.00 59.75 90 PRO A O 1
ATOM 692 N N . LYS A 1 91 ? 7.080 7.377 -2.077 1.00 60.88 91 LYS A N 1
ATOM 693 C CA . LYS A 1 91 ? 5.976 8.195 -1.571 1.00 60.88 91 LYS A CA 1
ATOM 694 C C . LYS A 1 91 ? 4.892 7.365 -0.874 1.00 60.88 91 LYS A C 1
ATOM 696 O O . LYS A 1 91 ? 4.477 7.712 0.224 1.00 60.88 91 LYS A O 1
ATOM 701 N N . GLU A 1 92 ? 4.489 6.232 -1.443 1.00 57.62 92 GLU A N 1
ATOM 702 C CA . GLU A 1 92 ? 3.539 5.310 -0.803 1.00 57.62 92 GLU A CA 1
ATOM 703 C C . GLU A 1 92 ? 4.115 4.673 0.466 1.00 57.62 92 GLU A C 1
ATOM 705 O O . GLU A 1 92 ? 3.413 4.538 1.467 1.00 57.62 92 GLU A O 1
ATOM 710 N N . ARG A 1 93 ? 5.413 4.345 0.490 1.00 63.22 93 ARG A N 1
ATOM 711 C CA . ARG A 1 93 ? 6.055 3.852 1.723 1.00 63.22 93 ARG A CA 1
ATOM 712 C C . ARG A 1 93 ? 6.106 4.913 2.816 1.00 63.22 93 ARG A C 1
ATOM 714 O O . ARG A 1 93 ? 5.958 4.565 3.987 1.00 63.22 93 ARG A O 1
ATOM 721 N N . ALA A 1 94 ? 6.322 6.176 2.452 1.00 70.38 94 ALA A N 1
ATOM 722 C CA . ALA A 1 94 ? 6.260 7.289 3.393 1.00 70.38 94 ALA A CA 1
ATOM 723 C C . ALA A 1 94 ? 4.842 7.443 3.968 1.00 70.38 94 ALA A C 1
ATOM 725 O O . ALA A 1 94 ? 4.692 7.467 5.188 1.00 70.38 94 ALA A O 1
ATOM 726 N N . LEU A 1 95 ? 3.815 7.394 3.114 1.00 73.56 95 LEU A N 1
ATOM 727 C CA . LEU A 1 95 ? 2.407 7.455 3.522 1.00 73.56 95 LEU A CA 1
ATOM 728 C C . LEU A 1 95 ? 2.013 6.299 4.451 1.00 73.56 95 LEU A C 1
ATOM 730 O O . LEU A 1 95 ? 1.358 6.512 5.466 1.00 73.56 95 LEU A O 1
ATOM 734 N N . VAL A 1 96 ? 2.463 5.071 4.173 1.00 76.31 96 VAL A N 1
ATOM 735 C CA . VAL A 1 96 ? 2.200 3.917 5.053 1.00 76.31 96 VAL A CA 1
ATOM 736 C C . VAL A 1 96 ? 2.893 4.072 6.411 1.00 76.31 96 VAL A C 1
ATOM 738 O O . VAL A 1 96 ? 2.335 3.676 7.436 1.00 76.31 96 VAL A O 1
ATOM 741 N N . ARG A 1 97 ? 4.106 4.636 6.453 1.00 75.44 97 ARG A N 1
ATOM 742 C CA . ARG A 1 97 ? 4.808 4.910 7.719 1.00 75.44 97 ARG A CA 1
ATOM 743 C C . ARG A 1 97 ? 4.083 5.972 8.539 1.00 75.44 97 ARG A C 1
ATOM 745 O O . ARG A 1 97 ? 3.923 5.787 9.742 1.00 75.44 97 ARG A O 1
ATOM 752 N N . GLU A 1 98 ? 3.620 7.029 7.886 1.00 83.31 98 GLU A N 1
ATOM 753 C CA . GLU A 1 98 ? 2.853 8.104 8.510 1.00 83.31 98 GLU A CA 1
ATOM 754 C C . GLU A 1 98 ? 1.512 7.591 9.049 1.00 83.31 98 GLU A C 1
ATOM 756 O O . GLU A 1 98 ? 1.222 7.750 10.234 1.00 83.31 98 GLU A O 1
ATOM 761 N N . ALA A 1 99 ? 0.758 6.844 8.238 1.00 80.31 99 ALA A N 1
ATOM 762 C CA . ALA A 1 99 ? -0.495 6.222 8.657 1.00 80.31 99 ALA A CA 1
ATOM 763 C C . ALA A 1 99 ? -0.304 5.303 9.876 1.00 80.31 99 ALA A C 1
ATOM 765 O O . ALA A 1 99 ? -1.073 5.359 10.835 1.00 80.31 99 ALA A O 1
ATOM 766 N N . ARG A 1 100 ? 0.765 4.493 9.894 1.00 82.81 100 ARG A N 1
ATOM 767 C CA . ARG A 1 100 ? 1.099 3.643 11.051 1.00 82.81 100 ARG A CA 1
ATOM 768 C C . ARG A 1 100 ? 1.427 4.455 12.304 1.00 82.81 100 ARG A C 1
ATOM 770 O O . ARG A 1 100 ? 1.049 4.036 13.396 1.00 82.81 100 ARG A O 1
ATOM 777 N N . ALA A 1 101 ? 2.120 5.585 12.166 1.00 85.44 101 ALA A N 1
ATOM 778 C CA . ALA A 1 101 ? 2.441 6.459 13.291 1.00 85.44 101 ALA A CA 1
ATOM 779 C C . ALA A 1 101 ? 1.177 7.101 13.886 1.00 85.44 101 ALA A C 1
ATOM 781 O O . ALA A 1 101 ? 1.012 7.110 15.107 1.00 85.44 101 ALA A O 1
ATOM 782 N N . VAL A 1 102 ? 0.252 7.554 13.034 1.00 88.62 102 VAL A N 1
ATOM 783 C CA . VAL A 1 102 ? -1.040 8.114 13.459 1.00 88.62 102 VAL A CA 1
ATOM 784 C C . VAL A 1 102 ? -1.882 7.064 14.183 1.00 88.62 102 VAL A C 1
ATOM 786 O O . VAL A 1 102 ? -2.343 7.319 15.293 1.00 88.62 102 VAL A O 1
ATOM 789 N N . ILE A 1 103 ? -2.023 5.862 13.615 1.00 88.38 103 ILE A N 1
ATOM 790 C CA . ILE A 1 103 ? -2.788 4.770 14.242 1.00 88.38 103 ILE A CA 1
ATOM 791 C C . ILE A 1 103 ? -2.214 4.423 15.618 1.00 88.38 103 ILE A C 1
ATOM 793 O O . ILE A 1 103 ? -2.965 4.284 16.582 1.00 88.38 103 ILE A O 1
ATOM 797 N N . ARG A 1 104 ? -0.884 4.326 15.737 1.00 88.44 104 ARG A N 1
ATOM 798 C CA . ARG A 1 104 ? -0.232 4.039 17.020 1.00 88.44 104 ARG A CA 1
ATOM 799 C C . ARG A 1 104 ? -0.500 5.142 18.048 1.00 88.44 104 ARG A C 1
ATOM 801 O O . ARG A 1 104 ? -0.876 4.828 19.168 1.00 88.44 104 ARG A O 1
ATOM 808 N N . SER A 1 105 ? -0.418 6.412 17.646 1.00 86.12 105 SER A N 1
ATOM 809 C CA . SER A 1 105 ? -0.762 7.546 18.515 1.00 86.12 105 SER A CA 1
ATOM 810 C C . SER A 1 105 ? -2.208 7.478 19.020 1.00 86.12 105 SER A C 1
ATOM 812 O O . SER A 1 105 ? -2.454 7.699 20.205 1.00 86.12 105 SER A O 1
ATOM 814 N N . VAL A 1 106 ? -3.167 7.132 18.155 1.00 89.75 106 VAL A N 1
ATOM 815 C CA . VAL A 1 106 ? -4.581 6.986 18.545 1.00 89.75 106 VAL A CA 1
ATOM 816 C C . VAL A 1 106 ? -4.759 5.860 19.564 1.00 89.75 106 VAL A C 1
ATOM 818 O O . VAL A 1 106 ? -5.451 6.049 20.566 1.00 89.75 106 VAL A O 1
ATOM 821 N N . ILE A 1 107 ? -4.108 4.715 19.348 1.00 88.50 107 ILE A N 1
ATOM 822 C CA . ILE A 1 107 ? -4.148 3.580 20.280 1.00 88.50 107 ILE A CA 1
ATOM 823 C C . ILE A 1 107 ? -3.551 3.977 21.636 1.00 88.50 107 ILE A C 1
ATOM 825 O O . ILE A 1 107 ? -4.183 3.744 22.666 1.00 88.50 107 ILE A O 1
ATOM 829 N N . ASP A 1 108 ? -2.395 4.641 21.647 1.00 87.19 108 ASP A N 1
ATOM 830 C CA . ASP A 1 108 ? -1.740 5.087 22.880 1.00 87.19 108 ASP A CA 1
ATOM 831 C C . ASP A 1 108 ? -2.617 6.089 23.654 1.00 87.19 108 ASP A C 1
ATOM 833 O O . ASP A 1 108 ? -2.708 6.040 24.883 1.00 87.19 108 ASP A O 1
ATOM 837 N N . HIS A 1 109 ? -3.310 6.993 22.952 1.00 83.62 109 HIS A N 1
ATOM 838 C CA . HIS A 1 109 ? -4.260 7.917 23.577 1.00 83.62 109 HIS A CA 1
ATOM 839 C C . HIS A 1 109 ? -5.471 7.186 24.161 1.00 83.62 109 HIS A C 1
ATOM 841 O O . HIS A 1 109 ? -5.872 7.485 25.287 1.00 83.62 109 HIS A O 1
ATOM 847 N N . ALA A 1 110 ? -6.029 6.211 23.441 1.00 81.06 110 ALA A N 1
ATOM 848 C CA . ALA A 1 110 ? -7.146 5.409 23.927 1.00 81.06 110 ALA A CA 1
ATOM 849 C C . ALA A 1 110 ? -6.768 4.617 25.191 1.00 81.06 110 ALA A C 1
ATOM 851 O O . ALA A 1 110 ? -7.515 4.631 26.171 1.00 81.06 110 ALA A O 1
ATOM 852 N N . GLN A 1 111 ? -5.578 4.010 25.214 1.00 82.94 111 GLN A N 1
ATOM 853 C CA . GLN A 1 111 ? -5.060 3.294 26.384 1.00 82.94 111 GLN A CA 1
ATOM 854 C C . GLN A 1 111 ? -4.865 4.229 27.583 1.00 82.94 111 GLN A C 1
ATOM 856 O O . GLN A 1 111 ? -5.331 3.932 28.680 1.00 82.94 111 GLN A O 1
ATOM 861 N N . ARG A 1 112 ? -4.284 5.418 27.381 1.00 81.56 112 ARG A N 1
ATOM 862 C CA . ARG A 1 112 ? -4.137 6.424 28.450 1.00 81.56 112 ARG A CA 1
ATOM 863 C C . ARG A 1 112 ? -5.479 6.889 29.015 1.00 81.56 112 ARG A C 1
ATOM 865 O O . ARG A 1 112 ? -5.573 7.169 30.211 1.00 81.56 112 ARG A O 1
ATOM 872 N N . ILE A 1 113 ? -6.514 6.999 28.182 1.00 80.00 113 ILE A N 1
ATOM 873 C CA . ILE A 1 113 ? -7.871 7.329 28.639 1.00 80.00 113 ILE A CA 1
ATOM 874 C C . ILE A 1 113 ? -8.430 6.183 29.484 1.00 80.00 113 ILE A C 1
ATOM 876 O O . ILE A 1 113 ? -8.935 6.438 30.575 1.00 80.00 113 ILE A O 1
ATOM 880 N N . GLN A 1 114 ? -8.290 4.934 29.035 1.00 74.75 114 GLN A N 1
ATOM 881 C CA . GLN A 1 114 ? -8.710 3.766 29.811 1.00 74.75 114 GLN A CA 1
ATOM 882 C C . GLN A 1 114 ? -7.990 3.683 31.162 1.00 74.75 114 GLN A C 1
ATOM 884 O O . GLN A 1 114 ? -8.640 3.497 32.187 1.00 74.75 114 GLN A O 1
ATOM 889 N N . GLU A 1 115 ? -6.677 3.912 31.198 1.00 77.81 115 GLU A N 1
ATOM 890 C CA . GLU A 1 115 ? -5.903 3.950 32.442 1.00 77.81 115 GLU A CA 1
ATOM 891 C C . GLU A 1 115 ? -6.368 5.065 33.385 1.00 77.81 115 GLU A C 1
ATOM 893 O O . GLU A 1 115 ? -6.476 4.855 34.594 1.00 77.81 115 GLU A O 1
ATOM 898 N N . ARG A 1 116 ? -6.672 6.257 32.856 1.00 75.88 116 ARG A N 1
ATOM 899 C CA . ARG A 1 116 ? -7.210 7.371 33.653 1.00 75.88 116 ARG A CA 1
ATOM 900 C C . ARG A 1 116 ? -8.592 7.051 34.211 1.00 75.88 116 ARG A C 1
ATOM 902 O O . ARG A 1 116 ? -8.834 7.326 35.381 1.00 75.88 116 ARG A O 1
ATOM 909 N N . LEU A 1 117 ? -9.466 6.440 33.412 1.00 70.50 117 LEU A N 1
ATOM 910 C CA . LEU A 1 117 ? -10.789 5.994 33.853 1.00 70.50 117 LEU A CA 1
ATOM 911 C C . LEU A 1 117 ? -10.696 4.878 34.902 1.00 70.50 117 LEU A C 1
ATOM 913 O O . LEU A 1 117 ? -11.462 4.884 35.861 1.00 70.50 117 LEU A O 1
ATOM 917 N N . ALA A 1 118 ? -9.733 3.962 34.773 1.00 69.38 118 ALA A N 1
ATOM 918 C CA . ALA A 1 118 ? -9.487 2.904 35.752 1.00 69.38 118 ALA A CA 1
ATOM 919 C C . ALA A 1 118 ? -8.966 3.442 37.098 1.00 69.38 118 ALA A C 1
ATOM 921 O O . ALA A 1 118 ? -9.222 2.841 38.141 1.00 69.38 118 ALA A O 1
ATOM 922 N N . ARG A 1 119 ? -8.252 4.578 37.084 1.00 71.25 119 ARG A N 1
ATOM 923 C CA . ARG A 1 119 ? -7.751 5.270 38.286 1.00 71.25 119 ARG A CA 1
ATOM 924 C C . ARG A 1 119 ? -8.790 6.158 38.966 1.00 71.25 119 ARG A C 1
ATOM 926 O O . ARG A 1 119 ? -8.536 6.612 40.081 1.00 71.25 119 ARG A O 1
ATOM 933 N N . LEU A 1 120 ? -9.933 6.428 38.330 1.00 67.12 120 LEU A N 1
ATOM 934 C CA . LEU A 1 120 ? -11.002 7.162 38.998 1.00 67.12 120 LEU A CA 1
ATOM 935 C C . LEU A 1 120 ? -11.516 6.324 40.177 1.00 67.12 120 LEU A C 1
ATOM 937 O O . LEU A 1 120 ? -11.787 5.129 40.006 1.00 67.12 120 LEU A O 1
ATOM 941 N N . PRO A 1 121 ? -11.656 6.920 41.377 1.00 63.22 121 PRO A N 1
ATOM 942 C CA . PRO A 1 121 ? -12.228 6.212 42.506 1.00 63.22 121 PRO A CA 1
ATOM 943 C C . PRO A 1 121 ? -13.608 5.702 42.099 1.00 63.22 121 PRO A C 1
ATOM 945 O O . PRO A 1 121 ? -14.404 6.429 41.499 1.00 63.22 121 PRO A O 1
ATOM 948 N N . ARG A 1 122 ? -13.881 4.427 42.399 1.00 59.94 122 ARG A N 1
ATOM 949 C CA . ARG A 1 122 ? -15.218 3.858 42.221 1.00 59.94 122 ARG A CA 1
ATOM 950 C C . ARG A 1 122 ? -16.178 4.795 42.937 1.00 59.94 122 ARG A C 1
ATOM 952 O O . ARG A 1 122 ? -16.019 4.995 44.136 1.00 59.94 122 ARG A O 1
ATOM 959 N N . VAL A 1 123 ? -17.117 5.382 42.196 1.00 57.97 123 VAL A N 1
ATOM 960 C CA . VAL A 1 123 ? -18.142 6.257 42.763 1.00 57.97 123 VAL A CA 1
ATOM 961 C C . VAL A 1 123 ? -18.932 5.413 43.755 1.00 57.97 123 VAL A C 1
ATOM 963 O O . VAL A 1 123 ? -19.801 4.629 43.379 1.00 57.97 123 VAL A O 1
ATOM 966 N N . THR A 1 124 ? -18.564 5.497 45.026 1.00 55.31 124 THR A N 1
ATOM 967 C CA . THR A 1 124 ? -19.377 4.997 46.116 1.00 55.31 124 THR A CA 1
ATOM 968 C C . THR A 1 124 ? -20.487 6.019 46.276 1.00 55.31 124 THR A C 1
ATOM 970 O O . THR A 1 124 ? -20.230 7.206 46.474 1.00 55.31 124 THR A O 1
ATOM 973 N N . LEU A 1 125 ? -21.737 5.581 46.109 1.00 58.25 125 LEU A N 1
ATOM 974 C CA . LEU A 1 125 ? -22.883 6.409 46.462 1.00 58.25 125 LEU A CA 1
ATOM 975 C C . LEU A 1 125 ? -22.747 6.725 47.951 1.00 58.25 125 LEU A C 1
ATOM 977 O O . LEU A 1 125 ? -22.936 5.857 48.801 1.00 58.25 125 LEU A O 1
ATOM 981 N N . ALA A 1 126 ? -22.323 7.948 48.264 1.00 57.50 126 ALA A N 1
ATOM 982 C CA . ALA A 1 126 ? -22.194 8.389 49.637 1.00 57.50 126 ALA A CA 1
ATOM 983 C C . ALA A 1 126 ? -23.602 8.450 50.232 1.00 57.50 126 ALA A C 1
ATOM 985 O O . ALA A 1 126 ? -24.405 9.312 49.872 1.00 57.50 126 ALA A O 1
ATOM 986 N N . THR A 1 127 ? -23.910 7.539 51.156 1.00 60.97 127 THR A N 1
ATOM 987 C CA . THR A 1 127 ? -25.181 7.491 51.891 1.00 60.97 127 THR A CA 1
ATOM 988 C C . THR A 1 127 ? -25.236 8.596 52.953 1.00 60.97 127 THR A C 1
ATOM 990 O O . THR A 1 127 ? -25.510 8.344 54.126 1.00 60.97 127 THR A O 1
ATOM 993 N N . ALA A 1 128 ? -24.935 9.839 52.569 1.00 61.41 128 ALA A N 1
ATOM 994 C CA . ALA A 1 128 ? -24.905 11.000 53.458 1.00 61.41 128 ALA A CA 1
ATOM 995 C C . ALA A 1 128 ? -26.291 11.326 54.053 1.00 61.41 128 ALA A C 1
ATOM 997 O O . ALA A 1 128 ? -26.390 12.026 55.058 1.00 61.41 128 ALA A O 1
ATOM 998 N N . TYR A 1 129 ? -27.366 10.790 53.463 1.00 63.31 129 TYR A N 1
ATOM 999 C CA . TYR A 1 129 ? -28.742 10.952 53.937 1.00 63.31 129 TYR A CA 1
ATOM 1000 C C . TYR A 1 129 ? -29.092 10.071 55.150 1.00 63.31 129 TYR A C 1
ATOM 1002 O O . TYR A 1 129 ? -30.009 10.422 55.888 1.00 63.31 129 TYR A O 1
ATOM 1010 N N . ARG A 1 130 ? -28.359 8.976 55.419 1.00 62.94 130 ARG A N 1
ATOM 1011 C CA . ARG A 1 130 ? -28.670 8.050 56.531 1.00 62.94 130 ARG A CA 1
ATOM 1012 C C . ARG A 1 130 ? -28.512 8.673 57.922 1.00 62.94 130 ARG A C 1
ATOM 1014 O O . ARG A 1 130 ? -29.229 8.289 58.840 1.00 62.94 130 ARG A O 1
ATOM 1021 N N . ASN A 1 131 ? -27.628 9.661 58.067 1.00 64.81 131 ASN A N 1
ATOM 1022 C CA . ASN A 1 131 ? -27.344 10.314 59.351 1.00 64.81 131 ASN A CA 1
ATOM 1023 C C . ASN A 1 131 ? -28.236 11.536 59.633 1.00 64.81 131 ASN A C 1
ATOM 1025 O O . ASN A 1 131 ? -28.103 12.161 60.686 1.00 64.81 131 ASN A O 1
ATOM 1029 N N . LYS A 1 132 ? -29.139 11.908 58.715 1.00 68.56 132 LYS A N 1
ATOM 1030 C CA . LYS A 1 132 ? -30.043 13.045 58.919 1.00 68.56 132 LYS A CA 1
ATOM 1031 C C . LYS A 1 132 ? -31.263 12.609 59.734 1.00 68.56 132 LYS A C 1
ATOM 1033 O O . LYS A 1 132 ? -32.031 11.752 59.306 1.00 68.56 132 LYS A O 1
ATOM 1038 N N . LYS A 1 133 ? -31.451 13.232 60.904 1.00 62.00 133 LYS A N 1
ATOM 1039 C CA . LYS A 1 133 ? -32.582 12.984 61.822 1.00 62.00 133 LYS A CA 1
ATOM 1040 C C . LYS A 1 133 ? -33.947 13.429 61.272 1.00 62.00 133 LYS A C 1
ATOM 1042 O O . LYS A 1 133 ? -34.964 13.074 61.849 1.00 62.00 133 LYS A O 1
ATOM 1047 N N . GLU A 1 134 ? -33.961 14.181 60.175 1.00 73.12 134 GLU A N 1
ATOM 1048 C CA . GLU A 1 134 ? -35.168 14.767 59.574 1.00 73.12 134 GLU A CA 1
ATOM 1049 C C . GLU A 1 134 ? -35.857 13.855 58.550 1.00 73.12 134 GLU A C 1
ATOM 1051 O O . GLU A 1 134 ? -36.953 14.171 58.099 1.00 73.12 134 GLU A O 1
ATOM 1056 N N . LEU A 1 135 ? -35.244 12.728 58.165 1.00 71.38 135 LEU A N 1
ATOM 1057 C CA . LEU A 1 135 ? -35.874 11.799 57.227 1.00 71.38 135 LEU A CA 1
ATOM 1058 C C . LEU A 1 135 ? -36.754 10.784 57.951 1.00 71.38 135 LEU A C 1
ATOM 1060 O O . LEU A 1 135 ? -36.302 10.104 58.880 1.00 71.38 135 LEU A O 1
ATOM 1064 N N . SER A 1 136 ? -37.980 10.618 57.453 1.00 77.25 136 SER A N 1
ATOM 1065 C CA . SER A 1 136 ? -38.857 9.536 57.885 1.00 77.25 136 SER A CA 1
ATOM 1066 C C . SER A 1 136 ? -38.270 8.174 57.490 1.00 77.25 136 SER A C 1
ATOM 1068 O O . SER A 1 136 ? -37.549 8.040 56.499 1.00 77.25 136 SER A O 1
ATOM 1070 N N . GLU A 1 137 ? -38.601 7.126 58.244 1.00 77.31 137 GLU A N 1
ATOM 1071 C CA . GLU A 1 137 ? -38.160 5.754 57.944 1.00 77.31 137 GLU A CA 1
ATOM 1072 C C . GLU A 1 137 ? -38.636 5.258 56.567 1.00 77.31 137 GLU A C 1
ATOM 1074 O O . GLU A 1 137 ? -37.999 4.398 55.959 1.00 77.31 137 GLU A O 1
ATOM 1079 N N . ARG A 1 138 ? -39.736 5.815 56.040 1.00 79.50 138 ARG A N 1
ATOM 1080 C CA . ARG A 1 138 ? -40.222 5.509 54.686 1.00 79.50 138 ARG A CA 1
ATOM 1081 C C . ARG A 1 138 ? -39.318 6.120 53.620 1.00 79.50 138 ARG A C 1
ATOM 1083 O O . ARG A 1 138 ? -38.952 5.430 52.675 1.00 79.50 138 ARG A O 1
ATOM 1090 N N . ASP A 1 139 ? -38.902 7.368 53.809 1.00 76.81 139 ASP A N 1
ATOM 1091 C CA . ASP A 1 139 ? -38.049 8.072 52.848 1.00 76.81 139 ASP A CA 1
ATOM 1092 C C . ASP A 1 139 ? -36.639 7.480 52.814 1.00 76.81 139 ASP A C 1
ATOM 1094 O O . ASP A 1 139 ? -36.042 7.356 51.747 1.00 76.81 139 ASP A O 1
ATOM 1098 N N . LYS A 1 140 ? -36.124 7.026 53.965 1.00 78.56 140 LYS A N 1
ATOM 1099 C CA . LYS A 1 140 ? -34.850 6.292 54.024 1.00 78.56 140 LYS A CA 1
ATOM 1100 C C . LYS A 1 140 ? -34.890 5.011 53.191 1.00 78.56 140 LYS A C 1
ATOM 1102 O O . LYS A 1 140 ? -33.946 4.757 52.450 1.00 78.56 140 LYS A O 1
ATOM 1107 N N . LYS A 1 141 ? -35.982 4.240 53.275 1.00 82.44 141 LYS A N 1
ATOM 1108 C CA . LYS A 1 141 ? -36.163 3.018 52.474 1.00 82.44 141 LYS A CA 1
ATOM 1109 C C . LYS A 1 141 ? -36.236 3.320 50.981 1.00 82.44 141 LYS A C 1
ATOM 1111 O O . LYS A 1 141 ? -35.523 2.688 50.217 1.00 82.44 141 LYS A O 1
ATOM 1116 N N . LEU A 1 142 ? -37.006 4.333 50.578 1.00 82.81 142 LEU A N 1
ATOM 1117 C CA . LEU A 1 142 ? -37.091 4.738 49.170 1.00 82.81 142 LEU A CA 1
ATOM 1118 C C . LEU A 1 142 ? -35.730 5.153 48.596 1.00 82.81 142 LEU A C 1
ATOM 1120 O O . LEU A 1 142 ? -35.408 4.820 47.456 1.00 82.81 142 LEU A O 1
ATOM 1124 N N . LEU A 1 143 ? -34.921 5.874 49.376 1.00 81.44 143 LEU A N 1
ATOM 1125 C CA . LEU A 1 143 ? -33.580 6.279 48.956 1.00 81.44 143 LEU A CA 1
ATOM 1126 C C . LEU A 1 143 ? -32.603 5.101 48.894 1.00 81.44 143 LEU A C 1
ATOM 1128 O O . LEU A 1 143 ? -31.776 5.059 47.984 1.00 81.44 143 LEU A O 1
ATOM 1132 N N . ASP A 1 144 ? -32.713 4.144 49.816 1.00 81.50 144 ASP A N 1
ATOM 1133 C CA . ASP A 1 144 ? -31.924 2.910 49.783 1.00 81.50 144 ASP A CA 1
ATOM 1134 C C . ASP A 1 144 ? -32.293 2.040 48.564 1.00 81.50 144 ASP A C 1
ATOM 1136 O O . ASP A 1 144 ? -31.398 1.575 47.855 1.00 81.50 144 ASP A O 1
ATOM 1140 N N . ASP A 1 145 ? -33.584 1.912 48.244 1.00 83.81 145 ASP A N 1
ATOM 1141 C CA . ASP A 1 145 ? -34.069 1.177 47.068 1.00 83.81 145 ASP A CA 1
ATOM 1142 C C . ASP A 1 145 ? -33.598 1.834 45.756 1.00 83.81 145 ASP A C 1
ATOM 1144 O O . ASP A 1 145 ? -33.110 1.163 44.842 1.00 83.81 145 ASP A O 1
ATOM 1148 N N . LEU A 1 146 ? -33.661 3.169 45.671 1.00 81.12 146 LEU A N 1
ATOM 1149 C CA . LEU A 1 146 ? -33.135 3.926 44.530 1.00 81.12 146 LEU A CA 1
ATOM 1150 C C . LEU A 1 146 ? -31.616 3.774 44.385 1.00 81.12 146 LEU A C 1
ATOM 1152 O O . LEU A 1 146 ? -31.112 3.650 43.265 1.00 81.12 146 LEU A O 1
ATOM 1156 N N . ALA A 1 147 ? -30.874 3.769 45.495 1.00 78.12 147 ALA A N 1
ATOM 1157 C CA . ALA A 1 147 ? -29.430 3.556 45.477 1.00 78.12 147 ALA A CA 1
ATOM 1158 C C . ALA A 1 147 ? -29.074 2.148 44.969 1.00 78.12 147 ALA A C 1
ATOM 1160 O O . ALA A 1 147 ? -28.158 2.000 44.151 1.00 78.12 147 ALA A O 1
ATOM 1161 N N . GLU A 1 148 ? -29.819 1.123 45.391 1.00 80.81 148 GLU A N 1
ATOM 1162 C CA . GLU A 1 148 ? -29.669 -0.238 44.873 1.00 80.81 148 GLU A CA 1
ATOM 1163 C C . GLU A 1 148 ? -29.967 -0.334 43.375 1.00 80.81 148 GLU A C 1
ATOM 1165 O O . GLU A 1 148 ? -29.216 -0.976 42.634 1.00 80.81 148 GLU A O 1
ATOM 1170 N N . ASP A 1 149 ? -31.037 0.304 42.909 1.00 81.81 149 ASP A N 1
ATOM 1171 C CA . ASP A 1 149 ? -31.420 0.283 41.499 1.00 81.81 149 ASP A CA 1
ATOM 1172 C C . ASP A 1 149 ? -30.383 0.973 40.609 1.00 81.81 149 ASP A C 1
ATOM 1174 O O . ASP A 1 149 ? -30.048 0.471 39.528 1.00 81.81 149 ASP A O 1
ATOM 1178 N N . LEU A 1 150 ? -29.807 2.082 41.073 1.00 78.31 150 LEU A N 1
ATOM 1179 C CA . LEU A 1 150 ? -28.718 2.764 40.376 1.00 78.31 150 LEU A CA 1
ATOM 1180 C C . LEU A 1 150 ? -27.442 1.912 40.334 1.00 78.31 150 LEU A C 1
ATOM 1182 O O . LEU A 1 150 ? -26.797 1.835 39.286 1.00 78.31 150 LEU A O 1
ATOM 1186 N N . LEU A 1 151 ? -27.106 1.207 41.420 1.00 77.31 151 LEU A N 1
ATOM 1187 C CA . LEU A 1 151 ? -25.985 0.258 41.444 1.00 77.31 151 LEU A CA 1
ATOM 1188 C C . LEU A 1 151 ? -26.207 -0.914 40.481 1.00 77.31 151 LEU A C 1
ATOM 1190 O O . LEU A 1 151 ? -25.302 -1.272 39.721 1.00 77.31 151 LEU A O 1
ATOM 1194 N N . LYS A 1 152 ? -27.415 -1.489 40.462 1.00 79.75 152 LYS A N 1
ATOM 1195 C CA . LYS A 1 152 ? -27.788 -2.572 39.539 1.00 79.75 152 LYS A CA 1
ATOM 1196 C C . LYS A 1 152 ? -27.700 -2.113 38.083 1.00 79.75 152 LYS A C 1
ATOM 1198 O O . LYS A 1 152 ? -27.164 -2.847 37.253 1.00 79.75 152 LYS A O 1
ATOM 1203 N N . ARG A 1 153 ? -28.169 -0.901 37.763 1.00 75.81 153 ARG A N 1
ATOM 1204 C CA . ARG A 1 153 ? -28.067 -0.319 36.413 1.00 75.81 153 ARG A CA 1
ATOM 1205 C C . ARG A 1 153 ? -26.617 -0.084 36.002 1.00 75.81 153 ARG A C 1
ATOM 1207 O O . ARG A 1 153 ? -26.236 -0.553 34.936 1.00 75.81 153 ARG A O 1
ATOM 1214 N N . ASN A 1 154 ? -25.805 0.527 36.867 1.00 73.94 154 ASN A N 1
ATOM 1215 C CA . ASN A 1 154 ? -24.382 0.769 36.606 1.00 73.94 154 ASN A CA 1
ATOM 1216 C C . ASN A 1 154 ? -23.610 -0.537 36.327 1.00 73.94 154 ASN A C 1
ATOM 1218 O O . ASN A 1 154 ? -22.793 -0.612 35.411 1.00 73.94 154 ASN A O 1
ATOM 1222 N N . ASN A 1 155 ? -23.915 -1.601 37.077 1.00 68.81 155 ASN A N 1
ATOM 1223 C CA . ASN A 1 155 ? -23.305 -2.916 36.874 1.00 68.81 155 ASN A CA 1
ATOM 1224 C C . ASN A 1 155 ? -23.771 -3.609 35.582 1.00 68.81 155 ASN A C 1
ATOM 1226 O O . ASN A 1 155 ? -22.999 -4.368 35.001 1.00 68.81 155 ASN A O 1
ATOM 1230 N N . ARG A 1 156 ? -25.000 -3.353 35.110 1.00 68.69 156 ARG A N 1
ATOM 1231 C CA . ARG A 1 156 ? -25.519 -3.885 33.834 1.00 68.69 156 ARG A CA 1
ATOM 1232 C C . ARG A 1 156 ? -24.982 -3.142 32.610 1.00 68.69 156 ARG A C 1
ATOM 1234 O O . ARG A 1 156 ? -24.835 -3.756 31.562 1.00 68.69 156 ARG A O 1
ATOM 1241 N N . SER A 1 157 ? -24.693 -1.847 32.733 1.00 59.84 157 SER A N 1
ATOM 1242 C CA . SER A 1 157 ? -24.130 -1.020 31.655 1.00 59.84 157 SER A CA 1
ATOM 1243 C C . SER A 1 157 ? -22.621 -1.192 31.459 1.00 59.84 157 SER A C 1
ATOM 1245 O O . SER A 1 157 ? -22.064 -0.625 30.522 1.00 59.84 157 SER A O 1
ATOM 1247 N N . ARG A 1 158 ? -21.938 -1.959 32.318 1.00 56.09 158 ARG A N 1
ATOM 1248 C CA . ARG A 1 158 ? -20.534 -2.311 32.092 1.00 56.09 158 ARG A CA 1
ATOM 1249 C C . ARG A 1 158 ? -20.437 -3.438 31.059 1.00 56.09 158 ARG A C 1
ATOM 1251 O O . ARG A 1 158 ? -21.066 -4.479 31.265 1.00 56.09 158 ARG A O 1
ATOM 1258 N N . PRO A 1 159 ? -19.641 -3.285 29.986 1.00 50.75 159 PRO A N 1
ATOM 1259 C CA . PRO A 1 159 ? -19.287 -4.425 29.157 1.00 50.75 159 PRO A CA 1
ATOM 1260 C C . PRO A 1 159 ? -18.584 -5.452 30.051 1.00 50.75 159 PRO A C 1
ATOM 1262 O O . PRO A 1 159 ? -17.741 -5.099 30.877 1.00 50.75 159 PRO A O 1
ATOM 1265 N N . LYS A 1 160 ? -18.984 -6.722 29.941 1.00 53.62 160 LYS A N 1
ATOM 1266 C CA . LYS A 1 160 ? -18.236 -7.822 30.549 1.00 53.62 160 LYS A CA 1
ATOM 1267 C C . LYS A 1 160 ? -16.882 -7.850 29.847 1.00 53.62 160 LYS A C 1
ATOM 1269 O O . LYS A 1 160 ? -16.816 -8.342 28.725 1.00 53.62 160 LYS A O 1
ATOM 1274 N N . ASP A 1 161 ? -15.852 -7.284 30.472 1.00 44.91 161 ASP A N 1
ATOM 1275 C CA . ASP A 1 161 ? -14.478 -7.454 30.005 1.00 44.91 161 ASP A CA 1
ATOM 1276 C C . ASP A 1 161 ? -14.228 -8.956 29.848 1.00 44.91 161 ASP A C 1
ATOM 1278 O O . ASP A 1 161 ? -14.383 -9.741 30.793 1.00 44.91 161 ASP A O 1
ATOM 1282 N N . GLY A 1 162 ? -13.976 -9.339 28.597 1.00 44.81 162 GLY A N 1
ATOM 1283 C CA . GLY A 1 162 ? -13.740 -10.708 28.182 1.00 44.81 162 GLY A CA 1
ATOM 1284 C C . GLY A 1 162 ? -12.530 -11.273 28.911 1.00 44.81 162 GLY A C 1
ATOM 1285 O O . GLY A 1 162 ? -11.479 -10.635 28.971 1.00 44.81 162 GLY A O 1
ATOM 1286 N N . ARG A 1 163 ? -12.720 -12.464 29.480 1.00 35.84 163 ARG A N 1
ATOM 1287 C CA . ARG A 1 163 ? -11.621 -13.384 29.770 1.00 35.84 163 ARG A CA 1
ATOM 1288 C C . ARG A 1 163 ? -11.057 -13.934 28.471 1.00 35.84 163 ARG A C 1
ATOM 1290 O O . ARG A 1 163 ? -11.873 -14.138 27.543 1.00 35.84 163 ARG A O 1
#

Radius of gyration: 33.99 Å; chains: 1; bounding box: 67×43×95 Å